Protein AF-A0A5S9MA24-F1 (afdb_monomer)

Mean predicted aligned error: 5.55 Å

Solvent-accessible surface area (backbone atoms only — not comparable to full-atom values): 5246 Å² total; per-residue (Å²): 110,86,87,68,70,71,88,54,60,66,36,51,51,47,57,58,58,36,66,81,55,90,67,45,72,86,38,51,51,28,51,24,51,18,54,51,27,42,52,51,16,50,54,40,42,46,32,53,77,71,68,35,53,62,54,95,92,36,71,27,63,31,61,74,72,32,61,66,61,18,46,54,50,16,52,50,32,39,54,50,16,53,57,30,53,60,66,48,59,73,82,75,90,125

Sequence (94 aa):
MLQAGGKRIRPVFVLLSGMFGDYDINKIKYVAVALELIHMASLVHDDVIDDAELRRGKPTIKAKWDNRIAMYTGDYMFARSLEYMTKNQSPNGT

InterPro domains:
  IPR000092 Polyprenyl synthetase-like [PF00348] (2-90)
  IPR008949 Isoprenoid synthase domain superfamily [G3DSA:1.10.600.10] (1-94)
  IPR008949 Isoprenoid synthase domain superfamily [SSF48576] (2-92)
  IPR033749 Polyprenyl synthetase, conserved site [PS00723] (43-57)

Radius of gyration: 15.66 Å; Cα contacts (8 Å, |Δi|>4): 97; chains: 1; bounding box: 42×26×42 Å

pLDDT: mean 88.76, std 14.48, range [37.69, 98.31]

Organism: Bacillus safensis (NCBI:txid561879)

Nearest PDB structures (foldseek):
  3aqb-assembly2_D  TM=9.083E-01  e=9.350E-06  Micrococcus luteus
  3mzv-assembly1_B  TM=9.497E-01  e=9.177E-05  Rhodobacter capsulatus
  5zlf-assembly2_D  TM=9.450E-01  e=1.497E-04  Escherichia coli K-12
  4jyx-assembly2_B  TM=9.362E-01  e=3.773E-04  Paraglaciecola sp. T6c
  4jyx-assembly1_G-2  TM=9.357E-01  e=4.442E-04  Paraglaciecola sp. T6c

Secondary structure (DSSP, 8-state):
-TTS----HHHHHHHHHHTTS---HHHHHHHHHHHHHHHHHHHHHHHHHTT-SEETTEE-HHHHS-HHHHHHHHHHHHHHHHHHHHTT------

Foldseek 3Di:
DVPPDDVLVQLVVQQVVCVVDDHDCQQSNLVSQLVVLLVVLVVLLVCLVVVNQDDPNHGHPCNVPHSVSSNVSSVVSNVVSVVSNVSSDDPPDD

Structure (mmCIF, N/CA/C/O backbone):
data_AF-A0A5S9MA24-F1
#
_entry.id   AF-A0A5S9MA24-F1
#
loop_
_atom_site.group_PDB
_atom_site.id
_atom_site.type_symbol
_atom_site.label_atom_id
_atom_site.label_alt_id
_atom_site.label_comp_id
_atom_site.label_asym_id
_atom_site.label_entity_id
_atom_site.label_seq_id
_atom_site.pdbx_PDB_ins_code
_atom_site.Cartn_x
_atom_site.Cartn_y
_atom_site.Cartn_z
_atom_site.occupancy
_atom_site.B_iso_or_equiv
_atom_site.auth_seq_id
_atom_site.auth_comp_id
_atom_site.auth_asym_id
_atom_site.auth_atom_id
_atom_site.pdbx_PDB_model_num
ATOM 1 N N . MET A 1 1 ? -0.962 -6.532 7.210 1.00 52.88 1 MET A N 1
ATOM 2 C CA . MET A 1 1 ? -1.454 -6.576 5.813 1.00 52.88 1 MET A CA 1
ATOM 3 C C . MET A 1 1 ? -0.411 -7.069 4.815 1.00 52.88 1 MET A C 1
ATOM 5 O O . MET A 1 1 ? -0.748 -7.940 4.022 1.00 52.88 1 MET A O 1
ATOM 9 N N . LEU A 1 2 ? 0.854 -6.627 4.893 1.00 52.00 2 LEU A N 1
ATOM 10 C CA . LEU A 1 2 ? 1.924 -7.135 4.018 1.00 52.00 2 LEU A CA 1
ATOM 11 C C . LEU A 1 2 ? 2.075 -8.666 4.076 1.00 52.00 2 LEU A C 1
ATOM 13 O O . LEU A 1 2 ? 2.019 -9.313 3.046 1.00 52.00 2 LEU A O 1
ATOM 17 N N . GLN A 1 3 ? 2.147 -9.289 5.249 1.00 52.34 3 GLN A N 1
ATOM 18 C CA . GLN A 1 3 ? 2.206 -10.760 5.343 1.00 52.34 3 GLN A CA 1
ATOM 19 C C . GLN A 1 3 ? 0.833 -11.454 5.262 1.00 52.34 3 GLN A C 1
ATOM 21 O O . GLN A 1 3 ? 0.743 -12.672 5.344 1.00 52.34 3 GLN A O 1
ATOM 26 N N . ALA A 1 4 ? -0.267 -10.711 5.099 1.00 55.50 4 ALA A N 1
ATOM 27 C CA . ALA A 1 4 ? -1.614 -11.271 5.227 1.00 55.50 4 ALA A CA 1
ATOM 28 C C . ALA A 1 4 ? -2.079 -12.113 4.019 1.00 55.50 4 ALA A C 1
ATOM 30 O O . ALA A 1 4 ? -3.242 -12.507 3.999 1.00 55.50 4 ALA A O 1
ATOM 31 N N . GLY A 1 5 ? -1.199 -12.427 3.060 1.00 50.22 5 GLY A N 1
ATOM 32 C CA . GLY A 1 5 ? -1.515 -13.347 1.962 1.00 50.22 5 GLY A CA 1
ATOM 33 C C . GLY A 1 5 ? -2.385 -12.722 0.871 1.00 50.22 5 GLY A C 1
ATOM 34 O O . GLY A 1 5 ? -3.399 -13.283 0.467 1.00 50.22 5 GLY A O 1
ATOM 35 N N . GLY A 1 6 ? -2.027 -11.531 0.386 1.00 64.25 6 GLY A N 1
ATOM 36 C CA . GLY A 1 6 ? -2.585 -11.049 -0.877 1.00 64.25 6 GLY A CA 1
ATOM 37 C C . GLY A 1 6 ? -2.048 -11.897 -2.030 1.00 64.25 6 GLY A C 1
ATOM 38 O O . GLY A 1 6 ? -0.853 -12.161 -2.067 1.00 64.25 6 GLY A O 1
ATOM 39 N N . LYS A 1 7 ? -2.891 -12.268 -3.003 1.00 75.25 7 LYS A N 1
ATOM 40 C CA . LYS A 1 7 ? -2.493 -13.036 -4.204 1.00 75.25 7 LYS A CA 1
ATOM 41 C C . LYS A 1 7 ? -1.431 -12.341 -5.089 1.00 75.25 7 LYS A C 1
ATOM 43 O O . LYS A 1 7 ? -1.082 -12.874 -6.130 1.00 75.25 7 LYS A O 1
ATOM 48 N N . ARG A 1 8 ? -0.972 -11.132 -4.723 1.00 83.56 8 ARG A N 1
ATOM 49 C CA . ARG A 1 8 ? 0.000 -10.283 -5.449 1.00 83.56 8 ARG A CA 1
ATOM 50 C C . ARG A 1 8 ? -0.279 -10.116 -6.940 1.00 83.56 8 ARG A C 1
ATOM 52 O O . ARG A 1 8 ? 0.625 -9.872 -7.728 1.00 83.56 8 ARG A O 1
ATOM 59 N N . ILE A 1 9 ? -1.557 -10.167 -7.301 1.00 89.81 9 ILE A N 1
ATOM 60 C CA . ILE A 1 9 ? -2.017 -10.069 -8.685 1.00 89.81 9 ILE A CA 1
ATOM 61 C C . ILE A 1 9 ? -1.563 -8.746 -9.319 1.00 89.81 9 ILE A C 1
ATOM 63 O O . ILE A 1 9 ? -1.133 -8.732 -10.464 1.00 89.81 9 ILE A O 1
ATOM 67 N N . ARG A 1 10 ? -1.586 -7.645 -8.558 1.00 92.81 10 ARG A N 1
ATOM 68 C CA . ARG A 1 10 ? -1.186 -6.318 -9.041 1.00 92.81 10 ARG A CA 1
ATOM 69 C C . ARG A 1 10 ? 0.300 -6.231 -9.418 1.00 92.81 10 ARG A C 1
ATOM 71 O O . ARG A 1 10 ? 0.565 -5.916 -10.574 1.00 92.81 10 ARG A O 1
ATOM 78 N N . PRO A 1 11 ? 1.261 -6.566 -8.530 1.00 93.44 11 PRO A N 1
ATOM 79 C CA . PRO A 1 11 ? 2.664 -6.681 -8.920 1.00 93.44 11 PRO A CA 1
ATOM 80 C C . PRO A 1 11 ? 2.885 -7.575 -10.139 1.00 93.44 11 PRO A C 1
ATOM 82 O O . PRO A 1 11 ? 3.625 -7.193 -11.035 1.00 93.44 11 PRO A O 1
ATOM 85 N N . VAL A 1 12 ? 2.213 -8.730 -10.209 1.00 93.44 12 VAL A N 1
ATOM 86 C CA . VAL A 1 12 ? 2.348 -9.657 -11.344 1.00 93.44 12 VAL A CA 1
ATOM 87 C C . VAL A 1 12 ? 1.898 -9.007 -12.652 1.00 93.44 12 VAL A C 1
ATOM 89 O O . VAL A 1 12 ? 2.630 -9.076 -13.632 1.00 93.44 12 VAL A O 1
ATOM 92 N N . PHE A 1 13 ? 0.750 -8.325 -12.673 1.00 95.00 13 PHE A N 1
ATOM 93 C CA . PHE A 1 13 ? 0.304 -7.599 -13.865 1.00 95.00 13 PHE A CA 1
ATOM 94 C C . PHE A 1 13 ? 1.270 -6.490 -14.275 1.00 95.00 13 PHE A C 1
ATOM 96 O O . PHE A 1 13 ? 1.509 -6.331 -15.467 1.00 95.00 13 PHE A O 1
ATOM 103 N N . VAL A 1 14 ? 1.864 -5.766 -13.320 1.00 94.50 14 VAL A N 1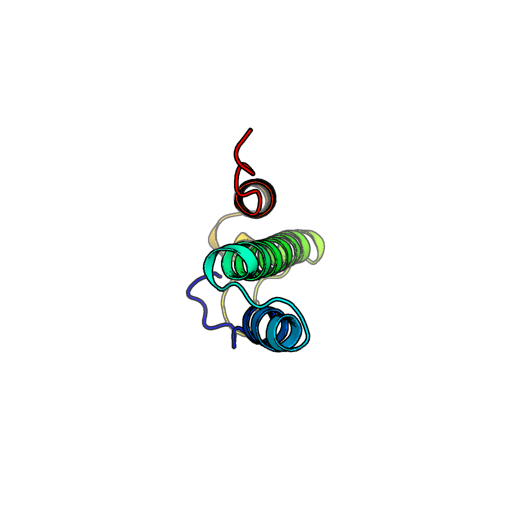
ATOM 104 C CA . VAL A 1 14 ? 2.892 -4.762 -13.633 1.00 94.50 14 VAL A CA 1
ATOM 105 C C . VAL A 1 14 ? 4.082 -5.429 -14.328 1.00 94.50 14 VAL A C 1
ATOM 107 O O . VAL A 1 14 ? 4.469 -4.995 -15.410 1.00 94.50 14 VAL A O 1
ATOM 110 N N . LEU A 1 15 ? 4.607 -6.526 -13.776 1.00 93.88 15 LEU A N 1
ATOM 111 C CA . LEU A 1 15 ? 5.727 -7.259 -14.378 1.00 93.88 15 LEU A CA 1
ATOM 112 C C . LEU A 1 15 ? 5.394 -7.785 -15.782 1.00 93.88 15 LEU A C 1
ATOM 114 O O . LEU A 1 15 ? 6.177 -7.577 -16.704 1.00 93.88 15 LEU A O 1
ATOM 118 N N . LEU A 1 16 ? 4.222 -8.407 -15.955 1.00 94.81 16 LEU A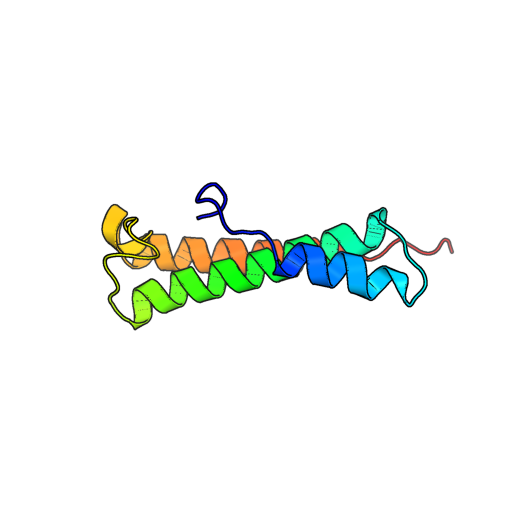 N 1
ATOM 119 C CA . LEU A 1 16 ? 3.756 -8.910 -17.252 1.00 94.81 16 LEU A CA 1
ATOM 120 C C . LEU A 1 16 ? 3.572 -7.779 -18.266 1.00 94.81 16 LEU A C 1
ATOM 122 O O . LEU A 1 16 ? 3.951 -7.928 -19.422 1.00 94.81 16 LEU A O 1
ATOM 126 N N . SER A 1 17 ? 3.031 -6.634 -17.841 1.00 93.75 17 SER A N 1
ATOM 127 C CA . SER A 1 17 ? 2.846 -5.482 -18.727 1.00 93.75 17 SER A CA 1
ATOM 128 C C . SER A 1 17 ? 4.178 -4.929 -19.243 1.00 93.75 17 SER A C 1
ATOM 130 O O . SER A 1 17 ? 4.269 -4.536 -20.402 1.00 93.75 17 SER A O 1
ATOM 132 N N . GLY A 1 18 ? 5.236 -4.981 -18.425 1.00 92.06 18 GLY A N 1
ATOM 133 C CA . GLY A 1 18 ? 6.583 -4.587 -18.836 1.00 92.06 18 GLY A CA 1
ATOM 134 C C . GLY A 1 18 ? 7.185 -5.448 -19.939 1.00 92.06 18 GLY A C 1
ATOM 135 O O . GLY A 1 18 ? 8.035 -4.962 -20.673 1.00 92.06 18 GLY A O 1
ATOM 136 N N . MET A 1 19 ? 6.737 -6.699 -20.088 1.00 92.50 19 MET A N 1
ATOM 137 C CA . MET A 1 19 ? 7.234 -7.601 -21.135 1.00 92.50 19 MET A CA 1
ATOM 138 C C . MET A 1 19 ? 6.831 -7.162 -22.549 1.00 92.50 19 MET A C 1
ATOM 140 O O . MET A 1 19 ? 7.422 -7.629 -23.516 1.00 92.50 19 MET A O 1
ATOM 144 N N . PHE A 1 20 ? 5.840 -6.274 -22.683 1.00 93.69 20 PHE A N 1
ATOM 145 C CA . PHE A 1 20 ? 5.450 -5.688 -23.969 1.00 93.69 20 PHE A CA 1
ATOM 146 C C . PHE A 1 20 ? 6.300 -4.467 -24.361 1.00 93.69 20 PHE A C 1
ATOM 148 O O . PHE A 1 20 ? 6.106 -3.917 -25.442 1.00 93.69 20 PHE A O 1
ATOM 155 N N . GLY A 1 21 ? 7.213 -4.029 -23.491 1.00 88.88 21 GLY A N 1
ATOM 156 C CA . GLY A 1 21 ? 8.133 -2.922 -23.734 1.00 88.88 21 GLY A CA 1
ATOM 157 C C . GLY A 1 21 ? 9.577 -3.307 -23.421 1.00 88.88 21 GLY A C 1
ATOM 158 O O . GLY A 1 21 ? 9.954 -4.476 -23.482 1.00 88.88 21 GLY A O 1
ATOM 159 N N . ASP A 1 22 ? 10.386 -2.308 -23.072 1.00 87.62 22 ASP A N 1
ATOM 160 C CA . ASP A 1 22 ? 11.795 -2.505 -22.733 1.00 87.62 22 ASP A CA 1
ATOM 161 C C . ASP A 1 22 ? 11.920 -3.014 -21.286 1.00 87.62 22 ASP A C 1
ATOM 163 O O . ASP A 1 22 ? 11.987 -2.253 -20.313 1.00 87.62 22 ASP A O 1
ATOM 167 N N . TYR A 1 23 ? 11.809 -4.333 -21.136 1.00 91.31 23 TYR A N 1
ATOM 168 C CA . TYR A 1 23 ? 11.745 -4.990 -19.838 1.00 91.31 23 TYR A CA 1
ATOM 169 C C . TYR A 1 23 ? 13.088 -4.915 -19.102 1.00 91.31 23 TYR A C 1
ATOM 171 O O . TYR A 1 23 ? 14.055 -5.588 -19.454 1.00 91.31 23 TYR A O 1
ATOM 179 N N . ASP A 1 24 ? 13.110 -4.175 -17.995 1.00 92.12 24 ASP A N 1
ATOM 180 C CA . ASP A 1 24 ? 14.205 -4.187 -17.027 1.00 92.12 24 ASP A 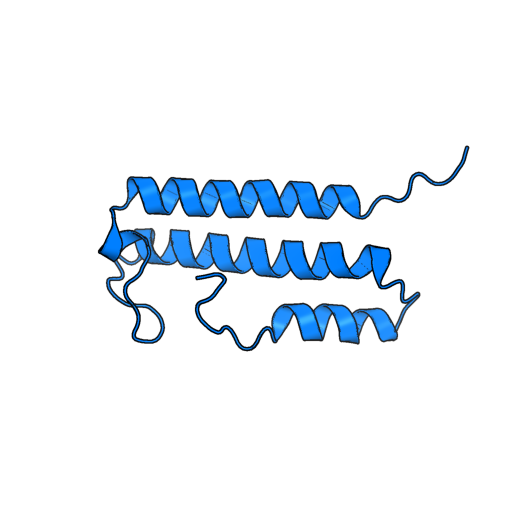CA 1
ATOM 181 C C . ASP A 1 24 ? 13.656 -4.471 -15.627 1.00 92.12 24 ASP A C 1
ATOM 183 O O . ASP A 1 24 ? 13.038 -3.613 -14.983 1.00 92.12 24 ASP A O 1
ATOM 187 N N . ILE A 1 25 ? 13.921 -5.684 -15.128 1.00 91.50 25 ILE A N 1
ATOM 188 C CA . ILE A 1 25 ? 13.504 -6.117 -13.791 1.00 91.50 25 ILE A CA 1
ATOM 189 C C . ILE A 1 25 ? 14.027 -5.188 -12.686 1.00 91.50 25 ILE A C 1
ATOM 191 O O . ILE A 1 25 ? 13.368 -5.019 -11.658 1.00 91.50 25 ILE A O 1
ATOM 195 N N . ASN A 1 26 ? 15.184 -4.547 -12.879 1.00 91.31 26 ASN A N 1
ATOM 196 C CA . ASN A 1 26 ? 15.767 -3.649 -11.885 1.00 91.31 26 ASN A CA 1
ATOM 197 C C . ASN A 1 26 ? 15.014 -2.329 -11.760 1.00 91.31 26 ASN A C 1
ATOM 199 O O . ASN A 1 26 ? 15.063 -1.730 -10.688 1.00 91.31 26 ASN A O 1
ATOM 203 N N . LYS A 1 27 ? 14.285 -1.925 -12.800 1.00 91.06 27 LYS A N 1
ATOM 204 C CA . LYS A 1 27 ? 13.442 -0.726 -12.829 1.00 91.06 27 LYS A CA 1
ATOM 205 C C . LYS A 1 27 ? 12.003 -1.052 -12.441 1.00 91.06 27 LYS A C 1
ATOM 207 O O . LYS A 1 27 ? 11.461 -0.533 -11.464 1.00 91.06 27 LYS A O 1
ATOM 212 N N . ILE A 1 28 ? 11.399 -2.007 -13.143 1.00 93.44 28 ILE A N 1
ATOM 213 C CA . ILE A 1 28 ? 9.967 -2.308 -13.029 1.00 93.44 28 ILE A CA 1
ATOM 214 C C . ILE A 1 28 ? 9.565 -2.897 -11.669 1.00 93.44 28 ILE A C 1
ATOM 216 O O . ILE A 1 28 ? 8.434 -2.688 -11.221 1.00 93.44 28 ILE A O 1
ATOM 220 N N . LYS A 1 29 ? 10.486 -3.558 -10.948 1.00 93.25 29 LYS A N 1
ATOM 221 C CA 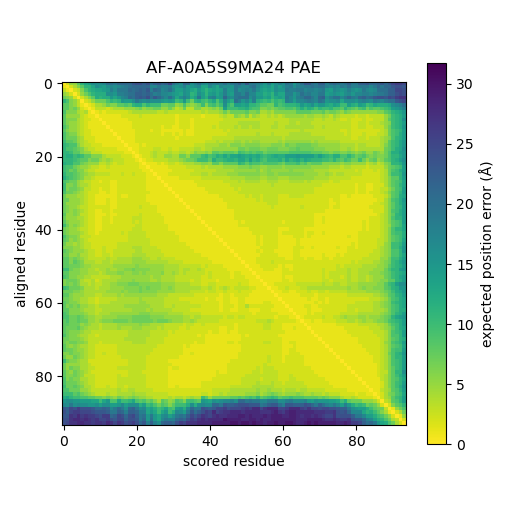. LYS A 1 29 ? 10.223 -4.037 -9.579 1.00 93.25 29 LYS A CA 1
ATOM 222 C C . LYS A 1 29 ? 9.835 -2.899 -8.633 1.00 93.25 29 LYS A C 1
ATOM 224 O O . LYS A 1 29 ? 8.983 -3.095 -7.770 1.00 93.25 29 LYS A O 1
ATOM 229 N N . TYR A 1 30 ? 10.422 -1.712 -8.799 1.00 94.75 30 TYR A N 1
ATOM 230 C CA . TYR A 1 30 ? 10.121 -0.566 -7.946 1.00 94.75 30 TYR A CA 1
ATOM 231 C C . TYR A 1 30 ? 8.718 -0.023 -8.208 1.00 94.75 30 TYR A C 1
ATOM 233 O O . TYR A 1 30 ? 8.001 0.287 -7.259 1.00 94.75 30 TYR A O 1
ATOM 241 N N . VAL A 1 31 ? 8.284 -0.018 -9.471 1.00 94.25 31 VAL A N 1
ATOM 242 C CA . VAL A 1 31 ? 6.907 0.326 -9.857 1.00 94.25 31 VAL A CA 1
ATOM 243 C C . VAL A 1 31 ? 5.914 -0.676 -9.264 1.00 94.25 31 VAL A C 1
ATOM 245 O O . VAL A 1 31 ? 4.920 -0.279 -8.658 1.00 94.25 31 VAL A O 1
ATOM 248 N N . ALA A 1 32 ? 6.202 -1.976 -9.372 1.00 94.75 32 ALA A N 1
ATOM 249 C CA . ALA A 1 32 ? 5.346 -3.031 -8.832 1.00 94.75 32 ALA A CA 1
ATOM 250 C C . ALA A 1 32 ? 5.185 -2.932 -7.302 1.00 94.75 32 ALA A C 1
ATOM 252 O O . ALA A 1 32 ? 4.079 -3.090 -6.779 1.00 94.75 32 ALA A O 1
ATOM 253 N N . VAL A 1 33 ? 6.276 -2.640 -6.582 1.00 94.81 33 VAL A N 1
ATOM 254 C CA . VAL A 1 33 ? 6.262 -2.439 -5.124 1.00 94.81 33 VAL A CA 1
ATOM 255 C C . VAL A 1 33 ? 5.507 -1.167 -4.745 1.00 94.81 33 VAL A C 1
ATOM 257 O O . VAL A 1 33 ? 4.656 -1.222 -3.858 1.00 94.81 33 VAL A O 1
ATOM 260 N N . ALA A 1 34 ? 5.778 -0.043 -5.416 1.00 95.50 34 ALA A N 1
ATOM 261 C CA . ALA A 1 34 ? 5.092 1.220 -5.154 1.00 95.50 34 ALA A CA 1
ATOM 262 C C . ALA A 1 34 ? 3.573 1.081 -5.334 1.00 95.50 34 ALA A C 1
ATOM 264 O O . ALA A 1 34 ? 2.809 1.486 -4.462 1.00 95.50 34 ALA A O 1
ATOM 265 N N . LEU A 1 35 ? 3.133 0.421 -6.407 1.00 95.44 35 LEU A N 1
ATOM 266 C CA . LEU A 1 35 ? 1.715 0.215 -6.690 1.00 95.44 35 LEU A CA 1
ATOM 267 C C . LEU A 1 35 ? 1.015 -0.651 -5.628 1.00 95.44 35 LEU A C 1
ATOM 269 O O . LEU A 1 35 ? -0.100 -0.338 -5.208 1.00 95.44 35 LEU A O 1
ATOM 273 N N . GLU A 1 36 ? 1.657 -1.720 -5.147 1.00 95.38 36 GLU A N 1
ATOM 274 C CA . GLU A 1 36 ? 1.095 -2.533 -4.059 1.00 95.38 36 GLU A CA 1
ATOM 275 C C . GLU A 1 36 ? 1.088 -1.773 -2.721 1.00 95.38 36 GLU A C 1
ATOM 277 O O . GLU A 1 36 ? 0.154 -1.941 -1.937 1.00 95.38 36 GLU A O 1
ATOM 282 N N . LEU A 1 37 ? 2.082 -0.913 -2.457 1.00 95.88 37 LEU A N 1
ATOM 283 C CA . LEU A 1 37 ? 2.111 -0.051 -1.268 1.00 95.88 37 LEU A CA 1
ATOM 284 C C . LEU A 1 37 ? 0.980 0.979 -1.277 1.00 95.88 37 LEU A C 1
ATOM 286 O O . LEU A 1 37 ? 0.280 1.081 -0.274 1.00 95.88 37 LEU A O 1
ATOM 290 N N . ILE A 1 38 ? 0.757 1.676 -2.398 1.00 96.44 38 ILE A N 1
ATOM 291 C CA . ILE A 1 38 ? -0.368 2.615 -2.561 1.00 96.44 38 ILE A CA 1
ATOM 292 C C . ILE A 1 38 ? -1.687 1.892 -2.305 1.00 96.44 38 ILE A C 1
ATOM 294 O O . ILE A 1 38 ? -2.526 2.368 -1.546 1.00 96.44 38 ILE A O 1
ATOM 298 N N . HIS A 1 39 ? -1.850 0.703 -2.888 1.00 95.44 39 HIS A N 1
ATOM 299 C CA . HIS A 1 39 ? -3.053 -0.082 -2.671 1.00 95.44 39 HIS A CA 1
ATOM 300 C C . HIS A 1 39 ? -3.244 -0.480 -1.199 1.00 95.44 39 HIS A C 1
ATOM 302 O O . HIS A 1 39 ? -4.358 -0.437 -0.691 1.00 95.44 39 HIS A O 1
ATOM 308 N N . MET A 1 40 ? -2.185 -0.892 -0.499 1.00 94.81 40 MET A N 1
ATOM 309 C CA . MET A 1 40 ? -2.299 -1.222 0.925 1.00 94.81 40 MET A CA 1
ATOM 310 C C . MET A 1 40 ? -2.585 0.012 1.782 1.00 94.81 40 MET A C 1
ATOM 312 O O . MET A 1 40 ? -3.372 -0.101 2.716 1.00 94.81 40 MET A O 1
ATOM 316 N N . ALA A 1 41 ? -1.984 1.162 1.462 1.00 96.75 41 ALA A N 1
ATOM 317 C CA . ALA A 1 41 ? -2.252 2.423 2.144 1.00 96.75 41 ALA A CA 1
ATOM 318 C C . ALA A 1 41 ? -3.735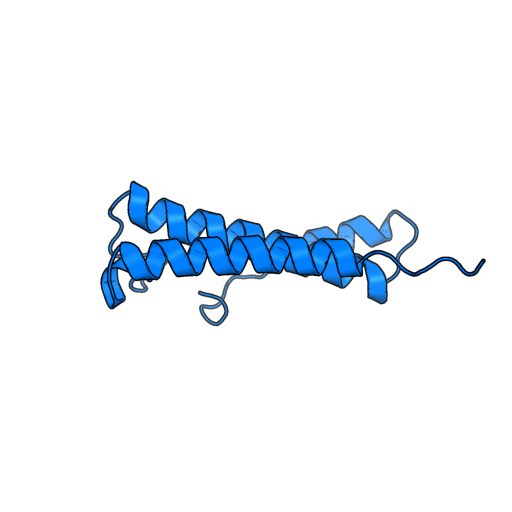 2.798 2.036 1.00 96.75 41 ALA A C 1
ATOM 320 O O . ALA A 1 41 ? -4.367 3.038 3.063 1.00 96.75 41 ALA A O 1
ATOM 321 N N . SER A 1 42 ? -4.305 2.732 0.824 1.00 96.50 42 SER A N 1
ATOM 322 C CA . SER A 1 42 ? -5.722 3.037 0.610 1.00 96.50 42 SER A CA 1
ATOM 323 C C . SER A 1 42 ? -6.620 2.110 1.426 1.00 96.50 42 SER A C 1
ATOM 325 O O . SER A 1 42 ? -7.478 2.591 2.142 1.00 96.50 42 SER A O 1
ATOM 327 N N . LEU A 1 43 ? -6.363 0.795 1.431 1.00 95.62 43 LEU A N 1
ATOM 328 C CA . LEU A 1 43 ? -7.174 -0.149 2.211 1.00 95.62 43 LEU A CA 1
ATOM 329 C C . LEU A 1 43 ? -7.142 0.116 3.721 1.00 95.62 43 LEU A C 1
ATOM 331 O O . LEU A 1 43 ? -8.134 -0.131 4.401 1.00 95.62 43 LEU A O 1
ATOM 335 N N . VAL A 1 44 ? -5.994 0.542 4.253 1.00 96.00 44 VAL A N 1
ATOM 336 C CA . VAL A 1 44 ? -5.860 0.865 5.679 1.00 96.00 44 VAL A CA 1
ATOM 337 C C . VAL A 1 44 ? -6.620 2.147 6.011 1.00 96.00 44 VAL A C 1
ATOM 339 O O . VAL A 1 44 ? -7.254 2.207 7.060 1.00 96.00 44 VAL A O 1
ATOM 342 N N . HIS A 1 45 ? -6.579 3.153 5.135 1.00 97.75 45 HIS A N 1
ATOM 343 C CA . HIS A 1 45 ? -7.387 4.365 5.287 1.00 97.75 45 HIS A CA 1
ATOM 344 C C . HIS A 1 45 ? -8.884 4.068 5.136 1.00 97.75 45 HIS A C 1
ATOM 346 O O . HIS A 1 45 ? -9.657 4.506 5.982 1.00 97.75 45 HIS A O 1
ATOM 352 N N . ASP A 1 46 ? -9.278 3.249 4.159 1.00 97.19 46 ASP A N 1
ATOM 353 C CA . ASP A 1 46 ? -10.661 2.793 3.967 1.00 97.19 46 ASP A CA 1
ATOM 354 C C . ASP A 1 46 ? -11.181 2.077 5.223 1.00 97.19 46 ASP A C 1
ATOM 356 O O . ASP A 1 46 ? -12.284 2.355 5.668 1.00 97.19 46 ASP A O 1
ATOM 360 N N . ASP A 1 47 ? -10.372 1.220 5.867 1.00 96.81 47 ASP A N 1
ATOM 361 C CA . ASP A 1 47 ? -10.759 0.572 7.133 1.00 96.81 47 ASP A CA 1
ATOM 362 C C . ASP A 1 47 ? -11.107 1.590 8.237 1.00 96.81 47 ASP A C 1
ATOM 364 O O . ASP A 1 47 ? -11.956 1.308 9.080 1.00 96.81 47 ASP A O 1
ATOM 368 N N . VAL A 1 48 ? -10.453 2.757 8.252 1.00 97.00 48 VAL A N 1
ATOM 369 C CA . VAL A 1 48 ? -10.751 3.848 9.194 1.00 97.00 48 VAL A CA 1
ATOM 370 C C . VAL A 1 48 ? -12.017 4.596 8.802 1.00 97.00 48 VAL A C 1
ATOM 372 O O . VAL A 1 48 ? -12.843 4.860 9.672 1.00 97.00 48 VAL A O 1
ATOM 375 N N . ILE A 1 49 ? -12.175 4.919 7.518 1.00 97.94 49 ILE A N 1
ATOM 376 C CA . ILE A 1 49 ? -13.336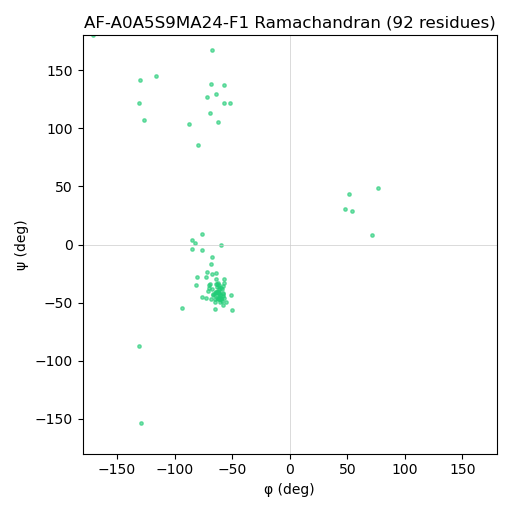 5.652 6.991 1.00 97.94 49 ILE A CA 1
ATOM 377 C C . ILE A 1 49 ? -14.621 4.829 7.146 1.00 97.94 49 ILE A C 1
ATOM 379 O O . ILE A 1 49 ? -15.638 5.359 7.588 1.00 97.94 49 ILE A O 1
ATOM 383 N N . ASP A 1 50 ? -14.552 3.535 6.837 1.00 97.12 50 ASP A N 1
ATOM 384 C CA . ASP A 1 50 ? -15.687 2.604 6.843 1.00 97.12 50 ASP A CA 1
ATOM 385 C C . ASP A 1 50 ? -15.966 2.000 8.229 1.00 97.12 50 ASP A C 1
ATOM 387 O O . ASP A 1 50 ? -16.805 1.111 8.371 1.00 97.12 50 ASP A O 1
ATOM 391 N N . ASP A 1 51 ? -15.225 2.427 9.251 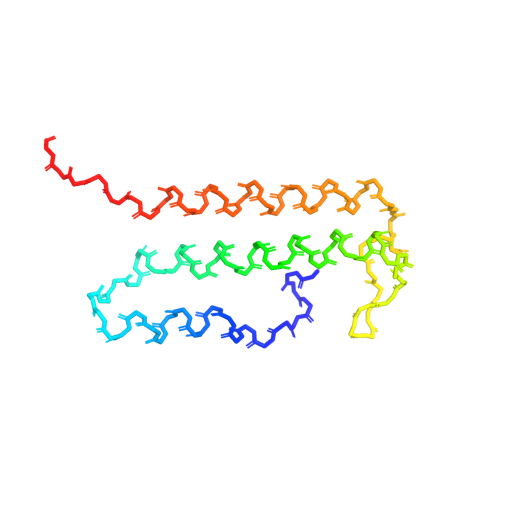1.00 96.62 51 ASP A N 1
ATOM 392 C CA . ASP A 1 51 ? -15.272 1.878 10.606 1.00 96.62 51 ASP A CA 1
ATOM 393 C C . ASP A 1 51 ? -15.065 0.343 10.668 1.00 96.62 51 ASP A C 1
ATOM 395 O O . ASP A 1 51 ? -15.514 -0.329 11.592 1.00 96.62 51 ASP A O 1
ATOM 399 N N . ALA A 1 52 ? -14.325 -0.243 9.722 1.00 96.06 52 ALA A N 1
ATOM 400 C CA . ALA A 1 52 ? -14.274 -1.689 9.518 1.00 96.06 52 ALA A CA 1
ATOM 401 C C . ALA A 1 52 ? -13.498 -2.458 10.609 1.00 96.06 52 ALA A C 1
ATOM 403 O O . ALA A 1 52 ? -12.306 -2.233 10.844 1.00 96.06 52 ALA A O 1
ATOM 404 N N . GLU A 1 53 ? -14.141 -3.469 11.201 1.00 96.25 53 GLU A N 1
ATOM 405 C CA . GLU A 1 53 ? -13.520 -4.370 12.187 1.00 96.25 53 GLU A CA 1
ATOM 406 C C . GLU A 1 53 ? -12.689 -5.493 11.541 1.00 96.25 53 GLU A C 1
ATOM 408 O O . GLU A 1 53 ? -11.640 -5.905 12.044 1.00 96.25 53 GLU A O 1
ATOM 413 N N . LEU A 1 54 ? -13.131 -5.994 10.382 1.00 95.00 54 LEU A N 1
ATOM 414 C CA . LEU A 1 54 ? -12.531 -7.140 9.700 1.00 95.00 54 LEU A CA 1
ATOM 415 C C . LEU A 1 54 ? -12.260 -6.846 8.224 1.00 95.00 54 LEU A C 1
ATOM 417 O O . LEU A 1 54 ? -13.102 -6.314 7.509 1.00 95.00 54 LEU A O 1
ATOM 421 N N . ARG A 1 55 ? -11.125 -7.343 7.724 1.00 91.88 55 ARG A N 1
ATOM 422 C CA . ARG A 1 55 ? -10.812 -7.412 6.296 1.00 91.88 55 ARG A CA 1
ATOM 423 C C . ARG A 1 55 ? -10.315 -8.803 5.930 1.00 91.88 55 ARG A C 1
ATOM 425 O O . ARG A 1 55 ? -9.316 -9.290 6.458 1.00 91.88 55 ARG A O 1
ATOM 432 N N . ARG A 1 56 ? -11.016 -9.452 4.990 1.00 88.94 56 ARG A N 1
ATOM 433 C CA . ARG A 1 56 ? -10.743 -10.839 4.549 1.00 88.94 56 ARG A CA 1
ATOM 434 C C . ARG A 1 56 ? -10.659 -11.824 5.728 1.00 88.94 56 ARG A C 1
ATOM 436 O O . ARG A 1 56 ? -9.740 -12.637 5.799 1.00 88.94 56 ARG A O 1
ATOM 443 N N . GLY A 1 57 ? -11.590 -11.694 6.674 1.00 89.94 57 GLY A N 1
ATOM 444 C CA . GLY A 1 57 ? -11.670 -12.541 7.868 1.00 89.94 57 GLY A CA 1
ATOM 445 C C . GLY A 1 57 ? -10.572 -12.304 8.912 1.00 89.94 57 GLY A C 1
ATOM 446 O O . GLY A 1 57 ? -10.472 -13.077 9.858 1.00 89.94 57 GLY A O 1
ATOM 447 N N . LYS A 1 58 ? -9.735 -11.269 8.763 1.00 89.81 58 LYS A N 1
ATOM 448 C CA . LYS A 1 58 ? -8.711 -10.890 9.747 1.00 89.81 58 LYS A CA 1
ATOM 449 C C . LYS A 1 58 ? -9.015 -9.501 10.317 1.00 89.81 58 LYS A C 1
ATOM 451 O O . LYS A 1 58 ? -9.457 -8.652 9.545 1.00 89.81 58 LYS A O 1
ATOM 456 N N . PRO A 1 59 ? -8.729 -9.236 11.603 1.00 94.31 59 PRO A N 1
ATOM 457 C CA . PRO A 1 59 ? -8.882 -7.898 12.169 1.00 94.31 59 PRO A CA 1
ATOM 458 C C . PRO A 1 59 ? -8.070 -6.848 11.405 1.00 94.31 59 PRO A C 1
ATOM 460 O O . PRO A 1 59 ? -6.912 -7.107 11.037 1.00 94.31 59 PRO A O 1
ATOM 463 N N . THR A 1 60 ? -8.685 -5.689 11.166 1.00 95.56 60 THR A N 1
ATOM 464 C CA . THR A 1 60 ? -8.047 -4.524 10.531 1.00 95.56 60 THR A CA 1
ATOM 465 C C . THR A 1 60 ? -6.966 -3.932 11.444 1.00 95.56 60 THR A C 1
ATOM 467 O O . THR A 1 60 ? -6.838 -4.302 12.612 1.00 95.56 60 THR A O 1
ATOM 470 N N . ILE A 1 61 ? -6.124 -3.034 10.917 1.00 94.06 61 ILE A N 1
ATOM 471 C CA . ILE A 1 61 ? -5.122 -2.335 11.751 1.00 94.06 61 ILE A CA 1
ATOM 472 C C . ILE A 1 61 ? -5.836 -1.456 12.78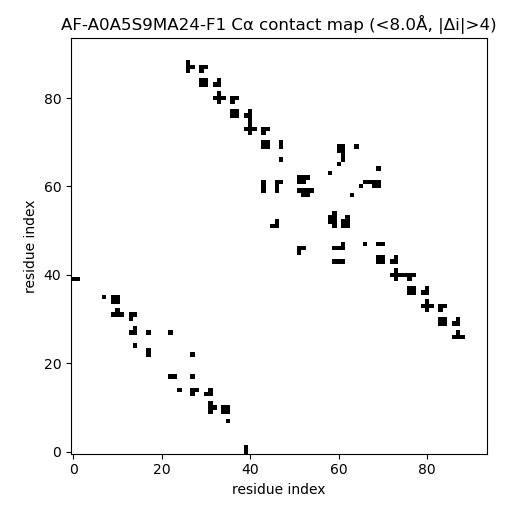2 1.00 94.06 61 ILE A C 1
ATOM 474 O O . ILE A 1 61 ? -5.474 -1.470 13.953 1.00 94.06 61 ILE A O 1
ATOM 478 N N . LYS A 1 62 ? -6.904 -0.785 12.351 1.00 95.44 62 LYS A N 1
ATOM 479 C CA . LYS A 1 62 ? -7.835 -0.062 13.213 1.00 95.44 62 LYS A CA 1
ATOM 480 C C . LYS A 1 62 ? -8.329 -0.919 14.380 1.00 95.44 62 LYS A C 1
ATOM 482 O O . LYS A 1 62 ? -8.117 -0.545 15.525 1.00 95.44 62 LYS A O 1
ATOM 487 N N . ALA A 1 63 ? -8.923 -2.078 14.088 1.00 95.81 63 ALA A N 1
ATOM 488 C CA . ALA A 1 63 ? -9.532 -2.941 15.100 1.00 95.81 63 ALA A CA 1
ATOM 489 C C . ALA A 1 63 ? -8.518 -3.504 16.106 1.00 95.81 63 ALA A C 1
ATOM 491 O O . ALA A 1 63 ? -8.849 -3.794 17.251 1.00 95.81 63 ALA A O 1
ATOM 492 N N . LYS A 1 64 ? -7.264 -3.693 15.681 1.00 96.12 64 LYS A N 1
ATOM 493 C CA . LYS A 1 64 ? -6.198 -4.206 16.552 1.00 96.12 64 LYS A CA 1
ATOM 494 C C . LYS A 1 64 ? -5.576 -3.156 17.461 1.00 96.12 64 LYS A C 1
ATOM 496 O O . LYS A 1 64 ? -5.017 -3.531 18.489 1.00 96.12 64 LYS A O 1
ATOM 501 N N . TRP A 1 65 ? -5.581 -1.897 17.043 1.00 93.94 65 TRP A N 1
ATOM 502 C CA . TRP A 1 65 ? -4.869 -0.827 17.728 1.00 93.94 65 TRP A CA 1
ATOM 503 C C . TRP A 1 65 ? -5.796 0.365 17.941 1.00 93.94 65 TRP A C 1
ATOM 505 O O . TRP A 1 65 ? -6.418 0.440 18.992 1.00 93.94 65 TRP A O 1
ATOM 515 N N . ASP A 1 66 ? -5.895 1.272 16.968 1.00 95.69 66 ASP A N 1
ATOM 516 C CA . ASP A 1 66 ? -6.890 2.345 16.920 1.00 95.69 66 ASP A CA 1
ATOM 517 C C . ASP A 1 66 ? -6.856 3.057 15.548 1.00 95.69 66 ASP A C 1
ATOM 519 O O . ASP A 1 66 ? -6.043 2.743 14.666 1.00 95.69 66 ASP A O 1
ATOM 523 N N . ASN A 1 67 ? -7.724 4.060 15.379 1.00 96.56 67 ASN A N 1
ATOM 524 C CA . ASN A 1 67 ? -7.788 4.900 14.180 1.00 96.56 67 ASN A CA 1
ATOM 525 C C . ASN A 1 67 ? -6.496 5.691 13.923 1.00 96.56 67 ASN A C 1
ATOM 527 O O . ASN A 1 67 ? -6.131 5.912 12.770 1.00 96.56 67 ASN A O 1
ATOM 531 N N . ARG A 1 68 ? -5.796 6.137 14.972 1.00 97.69 68 ARG A N 1
ATOM 532 C CA . ARG A 1 68 ? -4.617 7.004 14.845 1.00 97.69 68 ARG A CA 1
ATOM 533 C C . ARG A 1 68 ? -3.422 6.218 14.311 1.00 97.69 68 ARG A C 1
ATOM 535 O O . ARG A 1 68 ? -2.760 6.656 13.374 1.00 97.69 68 ARG A O 1
ATOM 542 N N . ILE A 1 69 ? -3.181 5.037 14.869 1.00 97.25 69 ILE A N 1
ATOM 543 C CA . ILE A 1 69 ? -2.147 4.099 14.431 1.00 97.25 69 ILE A CA 1
ATOM 544 C C . ILE A 1 69 ? -2.443 3.622 13.008 1.00 97.25 69 ILE A C 1
ATOM 546 O O . ILE A 1 69 ? -1.523 3.544 12.190 1.00 97.25 69 ILE A O 1
ATOM 550 N N . ALA A 1 70 ? -3.709 3.345 12.682 1.00 96.88 70 ALA A N 1
ATOM 551 C CA . ALA A 1 70 ? -4.106 2.996 11.322 1.00 96.88 70 ALA A CA 1
ATOM 552 C C . ALA A 1 70 ? -3.813 4.133 10.326 1.00 96.88 70 ALA A C 1
ATOM 554 O O . ALA A 1 70 ? -3.173 3.878 9.305 1.00 96.88 70 ALA A O 1
ATOM 555 N N . MET A 1 71 ? -4.170 5.380 10.655 1.00 97.94 71 MET A N 1
ATOM 556 C CA . MET A 1 71 ? -3.898 6.547 9.806 1.00 97.94 71 MET A CA 1
ATOM 557 C C . MET A 1 71 ? -2.398 6.711 9.524 1.00 97.94 71 MET A C 1
ATOM 559 O O . MET A 1 71 ? -1.991 6.702 8.363 1.00 97.94 71 MET A O 1
ATOM 563 N N . TYR A 1 72 ? -1.563 6.727 10.573 1.00 98.00 72 TYR A N 1
ATOM 564 C CA . TYR A 1 72 ? -0.106 6.836 10.419 1.00 98.00 72 TYR A CA 1
ATOM 565 C C . TYR A 1 72 ? 0.504 5.665 9.650 1.00 98.00 72 TYR A C 1
ATOM 567 O O . TYR A 1 72 ? 1.479 5.835 8.919 1.00 98.00 72 TYR A O 1
ATOM 575 N N . THR A 1 73 ? -0.062 4.467 9.794 1.00 97.31 73 THR A N 1
ATOM 576 C CA . THR A 1 73 ? 0.390 3.304 9.029 1.00 97.31 73 THR A CA 1
ATOM 577 C C . THR A 1 73 ? 0.104 3.479 7.538 1.00 97.31 73 THR A C 1
ATOM 579 O O . THR A 1 73 ? 0.975 3.177 6.719 1.00 97.31 73 THR A O 1
ATOM 582 N N . GLY A 1 74 ? -1.084 3.975 7.181 1.00 97.12 74 GLY A N 1
ATOM 583 C CA . GLY A 1 74 ? -1.431 4.295 5.797 1.00 97.12 74 GLY A CA 1
ATOM 584 C C . GLY A 1 74 ? -0.524 5.383 5.217 1.00 97.12 74 GLY A C 1
ATOM 585 O O . GLY A 1 74 ? 0.066 5.175 4.157 1.00 97.12 74 GLY A O 1
ATOM 586 N N . ASP A 1 75 ? -0.302 6.471 5.960 1.00 98.31 75 ASP A N 1
ATOM 587 C CA . ASP A 1 75 ? 0.574 7.576 5.545 1.00 98.31 75 ASP A CA 1
ATOM 588 C C . ASP A 1 75 ? 2.013 7.106 5.321 1.00 98.31 75 ASP A C 1
ATOM 590 O O . ASP A 1 75 ? 2.638 7.431 4.310 1.00 98.31 75 ASP A O 1
ATOM 594 N N . TYR A 1 76 ? 2.535 6.277 6.229 1.00 97.75 76 TYR A N 1
ATOM 595 C CA . TYR A 1 76 ? 3.861 5.684 6.088 1.00 97.75 76 TYR A CA 1
ATOM 596 C C . TYR A 1 76 ? 3.965 4.808 4.833 1.00 97.75 76 TYR A C 1
ATOM 598 O O . TYR A 1 76 ? 4.940 4.911 4.086 1.00 97.75 76 TYR A O 1
ATOM 606 N N . MET A 1 77 ? 2.970 3.951 4.573 1.00 97.56 77 MET A N 1
ATOM 607 C CA . MET A 1 77 ? 2.947 3.115 3.367 1.00 97.56 77 MET A CA 1
ATOM 608 C C . MET A 1 77 ? 2.901 3.967 2.096 1.00 97.56 77 MET A C 1
ATOM 610 O O . MET A 1 77 ? 3.612 3.663 1.134 1.00 97.56 77 MET A O 1
ATOM 614 N N . PHE A 1 78 ? 2.120 5.047 2.108 1.00 97.69 78 PHE A N 1
ATOM 615 C CA . PHE A 1 78 ? 2.032 5.985 0.998 1.00 97.69 78 PHE A CA 1
ATOM 616 C C . PHE A 1 78 ? 3.362 6.717 0.769 1.00 97.69 78 PHE A C 1
ATOM 618 O O . PHE A 1 78 ? 3.897 6.672 -0.338 1.00 97.69 78 PHE A O 1
ATOM 625 N N . ALA A 1 79 ? 3.976 7.283 1.810 1.00 97.81 79 ALA A N 1
ATOM 626 C CA . ALA A 1 79 ? 5.285 7.934 1.719 1.00 97.81 79 ALA A CA 1
ATOM 627 C C . ALA A 1 79 ? 6.373 6.975 1.207 1.00 97.81 79 ALA A C 1
ATOM 629 O O . ALA A 1 79 ? 7.166 7.318 0.327 1.00 97.81 79 ALA A O 1
ATOM 630 N N . ARG A 1 80 ? 6.368 5.727 1.689 1.00 96.94 80 ARG A N 1
ATOM 631 C CA . ARG A 1 80 ? 7.283 4.683 1.219 1.00 96.94 80 ARG A CA 1
ATOM 632 C C . ARG A 1 80 ? 7.070 4.354 -0.257 1.00 96.94 80 ARG A C 1
ATOM 634 O O . ARG A 1 80 ? 8.041 4.086 -0.959 1.00 96.94 80 ARG A O 1
ATOM 641 N N . SER A 1 81 ? 5.829 4.378 -0.744 1.00 96.12 81 SER A N 1
ATOM 642 C CA . SER A 1 81 ? 5.542 4.162 -2.166 1.00 96.12 81 SER A CA 1
ATOM 643 C C . SER A 1 81 ? 6.196 5.227 -3.051 1.00 96.12 81 SER A C 1
ATOM 645 O O . SER A 1 81 ? 6.808 4.881 -4.060 1.00 96.12 81 SER A O 1
ATOM 647 N N . LEU A 1 82 ? 6.170 6.493 -2.618 1.00 95.81 82 LEU A N 1
ATOM 648 C CA . LEU A 1 82 ? 6.812 7.605 -3.320 1.00 95.81 82 LEU A CA 1
ATOM 649 C C . LEU A 1 82 ? 8.335 7.438 -3.344 1.00 95.81 82 LEU A C 1
ATOM 651 O O . LEU A 1 82 ? 8.956 7.610 -4.389 1.00 95.81 82 LEU A O 1
ATOM 655 N N . GLU A 1 83 ? 8.936 7.011 -2.230 1.00 95.38 83 GLU A N 1
ATOM 656 C CA . GLU A 1 83 ? 10.366 6.678 -2.169 1.00 95.38 83 GLU A CA 1
ATOM 657 C C . GLU A 1 83 ? 10.745 5.554 -3.154 1.00 95.38 83 GLU A C 1
ATOM 659 O O . GLU A 1 83 ? 11.812 5.577 -3.763 1.00 95.38 83 GLU A O 1
ATOM 664 N N . TYR A 1 84 ? 9.882 4.554 -3.345 1.00 94.06 84 TYR A N 1
ATOM 6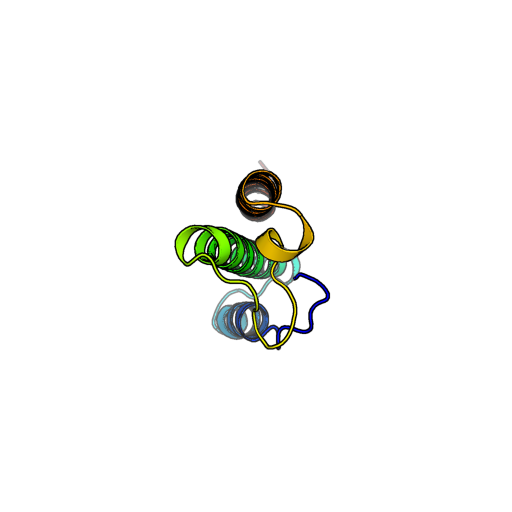65 C CA . TYR A 1 84 ? 10.125 3.518 -4.351 1.00 94.06 84 TYR A CA 1
ATOM 666 C C . TYR A 1 84 ? 9.991 4.048 -5.780 1.00 94.06 84 TYR A C 1
ATOM 668 O O . TYR A 1 84 ? 10.760 3.635 -6.646 1.00 94.06 84 TYR A O 1
ATOM 676 N N . MET A 1 85 ? 9.079 4.986 -6.040 1.00 91.56 85 MET A N 1
ATOM 677 C CA . MET A 1 85 ? 8.947 5.594 -7.367 1.00 91.56 85 MET A CA 1
ATOM 678 C C . MET A 1 85 ? 10.190 6.395 -7.773 1.00 91.56 85 MET A C 1
ATOM 680 O O . MET A 1 85 ? 10.562 6.370 -8.945 1.00 91.56 85 MET A O 1
ATOM 684 N N . THR A 1 86 ? 10.876 7.048 -6.830 1.00 92.06 86 THR A N 1
ATOM 685 C CA . THR A 1 86 ? 12.112 7.793 -7.135 1.00 92.06 86 THR A CA 1
ATOM 686 C C . THR A 1 86 ? 13.303 6.875 -7.420 1.00 92.06 86 THR A C 1
ATOM 688 O O . THR A 1 86 ? 14.161 7.218 -8.229 1.00 92.06 86 THR A O 1
ATOM 691 N N . LYS A 1 87 ? 13.324 5.661 -6.853 1.00 86.56 87 LYS A N 1
ATOM 692 C CA . LYS A 1 87 ? 14.352 4.634 -7.121 1.00 86.56 87 LYS A CA 1
ATOM 693 C C . LYS A 1 87 ? 14.317 4.064 -8.544 1.00 86.56 87 LYS A C 1
ATOM 695 O O . LYS A 1 87 ? 15.250 3.372 -8.938 1.00 86.56 87 LYS A O 1
ATOM 700 N N . ASN A 1 88 ? 13.268 4.356 -9.316 1.00 70.75 88 ASN A N 1
ATOM 701 C CA . ASN A 1 88 ? 13.158 3.968 -10.724 1.00 70.75 88 ASN A CA 1
ATOM 702 C C . ASN A 1 88 ? 14.022 4.836 -11.668 1.00 70.75 88 ASN A C 1
ATOM 704 O O . ASN A 1 88 ? 14.095 4.577 -12.867 1.00 70.75 88 ASN A O 1
ATOM 708 N N . GLN A 1 89 ? 14.687 5.871 -11.150 1.00 65.19 89 GLN A N 1
ATOM 709 C CA . GLN A 1 89 ? 15.648 6.651 -11.921 1.00 65.19 89 GLN A CA 1
ATOM 710 C C . GLN A 1 89 ? 17.029 6.001 -11.815 1.00 65.19 89 GLN A C 1
ATOM 712 O O . GLN A 1 89 ? 17.717 6.121 -10.802 1.00 65.19 89 GLN A O 1
ATOM 717 N N . SER A 1 90 ? 17.460 5.312 -12.872 1.00 54.56 90 SER A N 1
ATOM 718 C CA . SER A 1 90 ? 18.896 5.174 -13.111 1.00 54.56 90 SER A CA 1
ATOM 719 C C . SER A 1 90 ? 19.438 6.581 -13.392 1.00 54.56 90 SER A C 1
ATOM 721 O O . SER A 1 90 ? 18.851 7.262 -14.237 1.00 54.56 90 SER A O 1
ATOM 723 N N . PRO A 1 91 ? 20.518 7.046 -12.738 1.00 49.38 91 PRO A N 1
ATOM 724 C CA . PRO A 1 91 ? 21.244 8.192 -13.253 1.00 49.38 91 PRO A CA 1
ATOM 725 C C . PRO A 1 91 ? 21.775 7.758 -14.618 1.00 49.38 91 PRO A C 1
ATOM 727 O O . PRO A 1 91 ? 22.666 6.914 -14.710 1.00 49.38 91 PRO A O 1
ATOM 730 N N . ASN A 1 92 ? 21.160 8.255 -15.690 1.00 50.06 92 ASN A N 1
ATOM 731 C CA . ASN A 1 92 ? 21.801 8.205 -16.991 1.00 50.06 92 ASN A CA 1
ATOM 732 C C . ASN A 1 92 ? 23.129 8.938 -16.817 1.00 50.06 92 ASN A C 1
ATOM 734 O O . ASN A 1 92 ? 23.138 10.082 -16.367 1.00 50.06 92 ASN A O 1
ATOM 738 N N . GLY A 1 93 ? 24.230 8.240 -17.094 1.00 52.16 93 GLY A N 1
ATOM 739 C CA . GLY A 1 93 ? 25.550 8.842 -17.088 1.00 52.16 93 GLY A CA 1
ATOM 740 C C . GLY A 1 93 ? 25.552 10.099 -17.952 1.00 52.16 93 GLY A C 1
ATOM 741 O O . GLY A 1 93 ? 25.240 10.039 -19.141 1.00 52.16 93 GLY A O 1
ATOM 742 N N . THR A 1 94 ? 25.899 11.210 -17.319 1.00 37.69 94 THR A N 1
ATOM 743 C CA . THR A 1 94 ? 26.514 12.389 -17.926 1.00 37.69 94 THR A CA 1
ATOM 744 C C . THR A 1 94 ? 27.703 12.744 -17.063 1.00 37.69 94 THR A C 1
ATOM 746 O O . THR A 1 94 ? 27.480 12.844 -15.832 1.00 37.69 94 THR A O 1
#